Protein AF-A0A479ZT84-F1 (afdb_monomer_lite)

Radius of gyration: 16.11 Å; chains: 1; bounding box: 32×29×54 Å

Secondary structure (DSSP, 8-state):
-PPPB---SSSP-TTTB----SGGG-TTHHHHHHTT--------TTSSHHHHHHHHHHHHHHTSS-------GGGGGGGTT-HHHHHHHHHHHHTT--

Organism: NCBI:txid531300

Sequence (98 aa):
MINRWFNIAVPCNPKKNYTLSTTSRLPDLSTLIEQESYFVLHAPRQTGKTTAMLSLAKQLTDTGNYAAVMVSVEVGSTFNHDPTTAELRLFYQLGQHL

pLDDT: mean 82.58, std 7.93, range [57.97, 93.12]

Structure (mmCIF, N/CA/C/O backbone):
data_AF-A0A479ZT84-F1
#
_entry.id   AF-A0A479ZT84-F1
#
loop_
_atom_site.group_PDB
_atom_site.id
_atom_site.type_symbol
_atom_site.label_atom_id
_atom_site.label_alt_id
_atom_site.label_comp_id
_atom_site.label_asym_id
_atom_site.label_entity_id
_atom_site.label_seq_id
_atom_site.pdbx_PDB_ins_code
_atom_site.Cartn_x
_atom_site.Cartn_y
_atom_site.Cartn_z
_atom_site.occupancy
_atom_site.B_iso_or_equiv
_atom_site.auth_seq_id
_atom_site.auth_comp_id
_atom_site.auth_asym_id
_atom_site.auth_atom_id
_atom_site.pdbx_PDB_model_num
ATOM 1 N N . MET A 1 1 ? 11.154 -4.391 33.013 1.00 59.09 1 MET A N 1
ATOM 2 C CA . MET A 1 1 ? 10.401 -3.853 31.856 1.00 59.09 1 MET A CA 1
ATOM 3 C C . MET A 1 1 ? 11.399 -3.332 30.836 1.00 59.09 1 MET A C 1
ATOM 5 O O . MET A 1 1 ? 12.276 -2.576 31.225 1.00 59.09 1 MET A O 1
ATOM 9 N N . ILE A 1 2 ? 11.310 -3.752 29.571 1.00 72.38 2 ILE A N 1
ATOM 10 C CA . ILE A 1 2 ? 12.122 -3.164 28.492 1.00 72.38 2 ILE A CA 1
ATOM 11 C C . ILE A 1 2 ? 11.499 -1.814 28.136 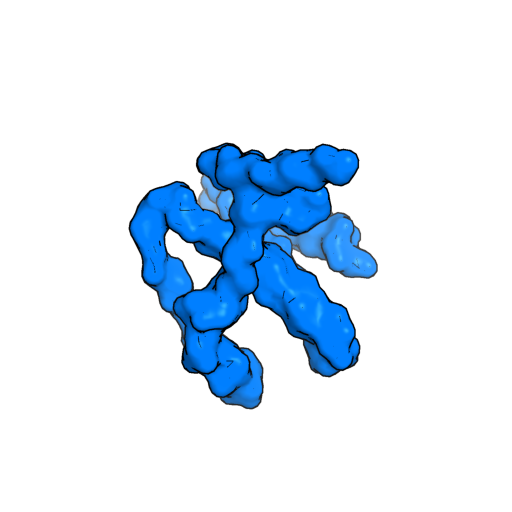1.00 72.38 2 ILE A C 1
ATOM 13 O O . ILE A 1 2 ? 10.314 -1.756 27.811 1.00 72.38 2 ILE A O 1
ATOM 17 N N . ASN A 1 3 ? 12.281 -0.739 28.213 1.00 83.50 3 ASN A N 1
ATOM 18 C CA . ASN A 1 3 ? 11.821 0.589 27.826 1.00 83.50 3 ASN A CA 1
ATOM 19 C C . ASN A 1 3 ? 11.884 0.728 26.296 1.00 83.50 3 ASN A C 1
ATOM 21 O O . ASN A 1 3 ? 12.887 0.356 25.684 1.00 83.50 3 ASN A O 1
ATOM 25 N N . ARG A 1 4 ? 10.822 1.246 25.667 1.00 88.00 4 ARG A N 1
ATOM 26 C CA . ARG A 1 4 ? 10.834 1.545 24.223 1.00 88.00 4 ARG A CA 1
ATOM 27 C C . ARG A 1 4 ? 11.778 2.721 23.938 1.00 88.00 4 ARG A C 1
ATOM 29 O O . ARG A 1 4 ? 11.983 3.567 24.807 1.00 88.00 4 ARG A O 1
ATOM 36 N N . TRP A 1 5 ? 12.326 2.793 22.724 1.00 87.12 5 TRP A N 1
ATOM 37 C CA . TRP A 1 5 ? 13.192 3.899 22.277 1.00 87.12 5 TRP A CA 1
ATOM 38 C C . TRP A 1 5 ? 12.770 4.461 20.912 1.00 87.12 5 TRP A C 1
ATOM 40 O O . TRP A 1 5 ? 12.048 3.809 20.153 1.00 87.12 5 TRP A O 1
ATOM 50 N N . PHE A 1 6 ? 13.198 5.684 20.593 1.00 82.50 6 PHE A N 1
ATOM 51 C CA . PHE A 1 6 ? 12.975 6.281 19.273 1.00 82.50 6 PHE A CA 1
ATOM 52 C C . PHE A 1 6 ? 13.969 5.707 18.264 1.00 82.50 6 PHE A C 1
ATOM 54 O O . PHE A 1 6 ? 15.172 5.694 18.511 1.00 82.50 6 PHE A O 1
ATOM 61 N N . ASN A 1 7 ? 13.465 5.239 17.126 1.00 78.38 7 ASN A N 1
ATOM 62 C CA . ASN A 1 7 ? 14.279 4.736 16.030 1.00 78.38 7 ASN A CA 1
ATOM 63 C C . ASN A 1 7 ? 14.147 5.681 14.830 1.00 78.38 7 ASN A C 1
ATOM 65 O O . ASN A 1 7 ? 13.033 5.979 14.400 1.00 78.38 7 ASN A O 1
ATOM 69 N N . ILE A 1 8 ? 15.283 6.147 14.313 1.00 69.38 8 ILE A N 1
ATOM 70 C CA . ILE A 1 8 ? 15.360 7.020 13.132 1.00 69.38 8 ILE A CA 1
ATOM 71 C C . ILE A 1 8 ? 15.651 6.241 11.837 1.00 69.38 8 ILE A C 1
ATOM 73 O O . ILE A 1 8 ? 15.566 6.810 10.754 1.00 69.38 8 ILE A O 1
ATOM 77 N N . ALA A 1 9 ? 15.972 4.945 11.934 1.00 67.81 9 ALA A N 1
ATOM 78 C CA . ALA A 1 9 ? 16.219 4.054 10.803 1.00 67.81 9 ALA A CA 1
ATOM 79 C C . ALA A 1 9 ? 15.000 3.155 10.513 1.00 67.81 9 ALA A C 1
ATOM 81 O O . ALA A 1 9 ? 14.239 2.791 11.406 1.00 67.81 9 ALA A O 1
ATOM 82 N N . VAL A 1 10 ? 14.802 2.765 9.254 1.00 57.97 10 VAL A N 1
ATOM 83 C CA . VAL A 1 10 ? 13.727 1.842 8.832 1.00 57.97 10 VAL A CA 1
ATOM 84 C C . VAL A 1 10 ? 14.281 0.404 8.820 1.00 57.97 10 VAL A C 1
ATOM 86 O O . VAL A 1 10 ? 15.412 0.239 8.364 1.00 57.97 10 VAL A O 1
ATOM 89 N N . PRO A 1 11 ? 13.542 -0.642 9.268 1.00 69.62 11 PRO A N 1
ATOM 90 C CA . PRO A 1 11 ? 12.151 -0.660 9.742 1.00 69.62 11 PRO A CA 1
ATOM 91 C C . PRO A 1 11 ? 11.976 -0.420 11.254 1.00 69.62 11 PRO A C 1
ATOM 93 O O . PRO A 1 11 ? 12.793 -0.824 12.079 1.00 69.62 11 PRO A O 1
ATOM 96 N N . CYS A 1 12 ? 10.853 0.207 11.621 1.00 71.06 12 CYS A N 1
ATOM 97 C CA . CYS A 1 12 ? 10.479 0.479 13.010 1.00 71.06 12 CYS A CA 1
ATOM 98 C C . CYS A 1 12 ? 9.635 -0.680 13.567 1.00 71.06 12 CYS A C 1
ATOM 100 O O . CYS A 1 12 ? 8.643 -1.070 12.955 1.00 71.06 12 CYS A O 1
ATOM 102 N N . ASN A 1 13 ? 10.020 -1.245 14.714 1.00 79.75 13 ASN A N 1
ATOM 103 C CA . ASN A 1 13 ? 9.319 -2.374 15.333 1.00 79.75 13 ASN A CA 1
ATOM 104 C C . ASN A 1 13 ? 8.432 -1.882 16.493 1.00 79.75 13 ASN A C 1
ATOM 106 O O . ASN A 1 13 ? 8.991 -1.486 17.515 1.00 79.75 13 ASN A O 1
ATOM 110 N N . PRO A 1 14 ? 7.090 -1.982 16.426 1.00 79.19 14 PRO A N 1
ATOM 111 C CA . PRO A 1 14 ? 6.190 -1.460 17.465 1.00 79.19 14 PRO A CA 1
ATOM 112 C C . PRO A 1 14 ? 6.391 -2.068 18.863 1.00 79.19 14 PRO A C 1
ATOM 114 O O . PRO A 1 14 ? 6.080 -1.434 19.871 1.00 79.19 14 PRO A O 1
ATOM 117 N N . LYS A 1 15 ? 6.935 -3.294 18.944 1.00 83.25 15 LYS A N 1
ATOM 118 C CA . LYS A 1 15 ? 7.255 -3.958 20.221 1.00 83.25 15 LYS A CA 1
ATOM 119 C C . LYS A 1 15 ? 8.496 -3.369 20.896 1.00 83.25 15 LYS A C 1
ATOM 121 O O . LYS A 1 15 ? 8.674 -3.543 22.096 1.00 83.25 15 LYS A O 1
ATOM 126 N N . LYS A 1 16 ? 9.370 -2.710 20.129 1.00 85.06 16 LYS A N 1
ATOM 127 C CA . LYS A 1 16 ? 10.672 -2.197 20.585 1.00 85.06 16 LYS A CA 1
ATOM 128 C C . LYS A 1 16 ? 10.772 -0.671 20.506 1.00 85.06 16 LYS A C 1
ATOM 130 O O . LYS A 1 16 ? 11.516 -0.059 21.266 1.00 85.06 16 LYS A O 1
ATOM 135 N N . ASN A 1 17 ? 10.037 -0.040 19.598 1.00 86.81 17 ASN A N 1
ATOM 136 C CA . ASN A 1 17 ? 10.197 1.364 19.249 1.00 86.81 17 ASN A CA 1
ATOM 137 C C . ASN A 1 17 ? 8.918 2.154 19.528 1.00 86.81 17 ASN A C 1
ATOM 139 O O . ASN A 1 17 ? 7.812 1.617 19.452 1.00 86.81 17 ASN A O 1
ATOM 143 N N . TYR A 1 18 ? 9.065 3.443 19.833 1.00 82.88 18 TYR A N 1
ATOM 144 C CA . TYR A 1 18 ? 7.925 4.357 19.819 1.00 82.88 18 TYR A CA 1
ATOM 145 C C . TYR A 1 18 ? 7.454 4.548 18.374 1.00 82.88 18 TYR A C 1
ATOM 147 O O . TYR A 1 18 ? 8.156 5.135 17.553 1.00 82.88 18 TYR A O 1
ATOM 155 N N . THR A 1 19 ? 6.265 4.037 18.069 1.00 75.12 19 THR A N 1
ATOM 156 C CA . THR A 1 19 ? 5.611 4.152 16.760 1.00 75.12 19 THR A CA 1
ATOM 157 C C . THR A 1 19 ? 4.277 4.867 16.905 1.00 75.12 19 THR A C 1
ATOM 159 O O . THR A 1 19 ? 3.470 4.499 17.758 1.00 75.12 19 THR A O 1
ATOM 162 N N . LEU A 1 20 ? 4.034 5.858 16.049 1.00 70.75 20 LEU A N 1
ATOM 163 C CA . LEU A 1 20 ? 2.703 6.417 15.821 1.00 70.75 20 LEU A CA 1
ATOM 164 C C . LEU A 1 20 ? 2.022 5.633 14.699 1.00 70.75 20 LEU A C 1
ATOM 166 O O . LEU A 1 20 ? 2.698 5.167 13.780 1.00 70.75 20 LEU A O 1
ATOM 170 N N . SER A 1 21 ? 0.694 5.511 14.764 1.00 68.94 21 SER A N 1
ATOM 171 C CA . SER A 1 21 ? -0.083 4.965 13.651 1.00 68.94 21 SER A CA 1
ATOM 172 C C . SER A 1 21 ? 0.172 5.809 12.403 1.00 68.94 21 SER A C 1
ATOM 174 O O . SER A 1 21 ? -0.043 7.023 12.398 1.00 68.94 21 SER A O 1
ATOM 176 N N . THR A 1 22 ? 0.683 5.173 11.354 1.00 68.12 22 THR A N 1
ATOM 177 C CA . THR A 1 22 ? 1.007 5.849 10.095 1.00 68.12 22 THR A CA 1
ATOM 178 C C . THR A 1 22 ? -0.253 6.244 9.333 1.00 68.12 22 THR A C 1
ATOM 180 O O . THR A 1 22 ? -0.259 7.290 8.690 1.00 68.12 22 THR A O 1
ATOM 183 N N . THR A 1 23 ? -1.329 5.464 9.454 1.00 67.25 23 THR A N 1
ATOM 184 C CA . THR A 1 23 ? -2.617 5.721 8.799 1.00 67.25 23 THR A CA 1
ATOM 185 C C . THR A 1 23 ? -3.423 6.824 9.473 1.00 67.25 23 THR A C 1
ATOM 187 O O . THR A 1 23 ? -4.133 7.549 8.789 1.00 67.25 23 THR A O 1
ATOM 190 N N . SER A 1 24 ? -3.224 7.084 10.770 1.00 71.25 24 SER A N 1
ATOM 191 C CA . SER A 1 24 ? -3.846 8.239 11.446 1.00 71.25 24 SER A CA 1
ATOM 192 C C . SER A 1 24 ? -3.388 9.596 10.892 1.00 71.25 24 SER A C 1
ATOM 194 O O . SER A 1 24 ? -4.009 10.614 11.175 1.00 71.25 24 SER A O 1
ATOM 196 N N . ARG A 1 25 ? -2.301 9.629 10.109 1.00 71.81 25 ARG A N 1
ATOM 197 C CA . ARG A 1 25 ? -1.811 10.831 9.413 1.00 71.8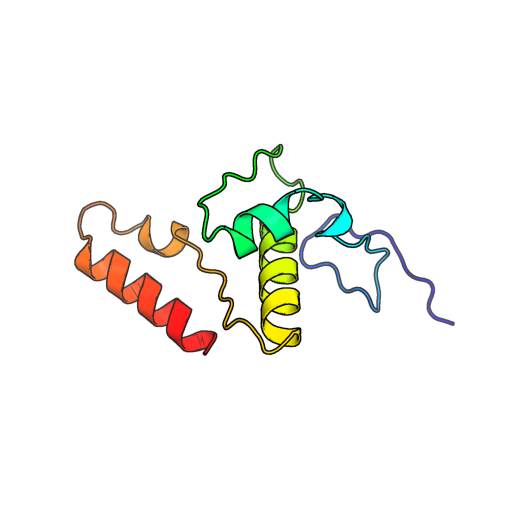1 25 ARG A CA 1
ATOM 198 C C . ARG A 1 25 ? -2.408 10.992 8.009 1.00 71.81 25 ARG A C 1
ATOM 200 O O . ARG A 1 25 ? -2.028 11.929 7.316 1.00 71.81 25 ARG A O 1
ATOM 207 N N . LEU A 1 26 ? -3.287 10.079 7.590 1.00 77.25 26 LEU A N 1
ATOM 208 C CA . LEU A 1 26 ? -3.892 10.009 6.258 1.00 77.25 26 LEU A CA 1
ATOM 209 C C . LEU A 1 26 ? -5.432 9.942 6.381 1.00 77.25 26 LEU A C 1
ATOM 211 O O . LEU A 1 26 ? -6.023 8.924 6.0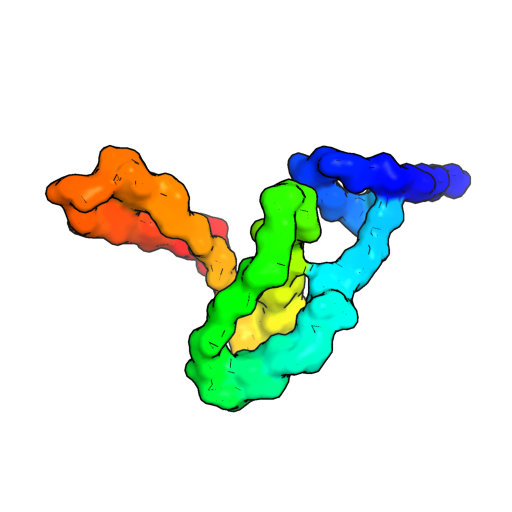27 1.00 77.25 26 LEU A O 1
ATOM 215 N N . PRO A 1 27 ? -6.086 10.983 6.933 1.00 71.06 27 PRO A N 1
ATOM 216 C CA . PRO A 1 27 ? -7.497 10.926 7.329 1.00 71.06 27 PRO A CA 1
ATOM 217 C C . PRO A 1 27 ? -8.473 10.690 6.166 1.00 71.06 27 PRO A C 1
ATOM 219 O O . PRO A 1 27 ? -9.483 10.028 6.366 1.00 71.06 27 PRO A O 1
ATOM 222 N N . ASP A 1 28 ? -8.154 11.153 4.955 1.00 81.94 28 ASP A N 1
ATOM 223 C CA . ASP A 1 28 ? -9.050 11.045 3.787 1.00 81.94 28 ASP A CA 1
ATOM 224 C C . ASP A 1 28 ? -8.876 9.736 3.001 1.00 81.94 28 ASP A C 1
ATOM 226 O O . ASP A 1 28 ? -9.540 9.492 1.993 1.00 81.94 28 ASP A O 1
ATOM 230 N N . LEU A 1 29 ? -7.952 8.880 3.437 1.00 84.88 29 LEU A N 1
ATOM 231 C CA . LEU A 1 29 ? -7.519 7.734 2.653 1.00 84.88 29 LEU A CA 1
ATOM 232 C C . LEU A 1 29 ? -8.568 6.626 2.575 1.00 84.88 29 LEU A C 1
ATOM 234 O O . LEU A 1 29 ? -8.673 5.971 1.544 1.00 84.88 29 LEU A O 1
ATOM 238 N N . SER A 1 30 ? -9.346 6.422 3.640 1.00 82.38 30 SER A N 1
ATOM 239 C CA . SER A 1 30 ? -10.423 5.426 3.651 1.00 82.38 30 SER A CA 1
ATOM 240 C C . SER A 1 30 ? -11.479 5.744 2.599 1.00 82.38 30 SER A C 1
ATOM 242 O O . SER A 1 30 ? -11.842 4.867 1.825 1.00 82.38 30 SER A O 1
ATOM 244 N N . THR A 1 31 ? -11.889 7.010 2.501 1.00 87.62 31 THR A N 1
ATOM 245 C CA . THR A 1 31 ? -12.865 7.468 1.507 1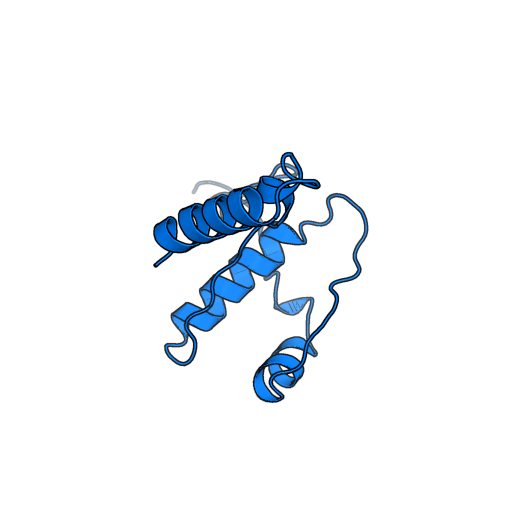.00 87.62 31 THR A CA 1
ATOM 246 C C . THR A 1 31 ? -12.354 7.253 0.085 1.00 87.62 31 THR A C 1
ATOM 248 O O . THR A 1 31 ? -13.095 6.780 -0.768 1.00 87.62 31 THR A O 1
ATOM 251 N N . LEU A 1 32 ? -11.076 7.552 -0.173 1.00 90.19 32 LEU A N 1
ATOM 252 C CA . LEU A 1 32 ? -10.468 7.336 -1.490 1.00 90.19 32 LEU A CA 1
ATOM 253 C C . LEU A 1 32 ? -10.417 5.850 -1.867 1.00 90.19 32 LEU A C 1
ATOM 255 O O . LEU A 1 32 ? -10.631 5.514 -3.028 1.00 90.19 32 LEU A O 1
ATOM 259 N N . ILE A 1 33 ? -10.159 4.967 -0.897 1.00 89.94 33 ILE A N 1
ATOM 260 C CA . ILE A 1 33 ? -10.166 3.513 -1.108 1.00 89.94 33 ILE A CA 1
ATOM 261 C C . ILE A 1 33 ? -11.586 3.017 -1.398 1.00 89.94 33 ILE A C 1
ATOM 263 O O . ILE A 1 33 ? -11.774 2.266 -2.349 1.00 89.94 33 ILE A O 1
ATOM 267 N N . GLU A 1 34 ? -12.584 3.466 -0.633 1.00 89.38 34 GLU A N 1
ATOM 268 C CA . GLU A 1 34 ? -13.998 3.121 -0.853 1.00 89.38 34 GLU A CA 1
ATOM 269 C C . GLU A 1 34 ? -14.524 3.619 -2.207 1.00 89.38 34 GLU A C 1
ATOM 271 O O . GLU A 1 34 ? -15.389 2.990 -2.808 1.00 89.38 34 GLU A O 1
ATOM 276 N N . GLN A 1 35 ? -13.986 4.732 -2.706 1.00 93.12 35 GLN A N 1
ATOM 277 C CA . GLN A 1 35 ? -14.290 5.284 -4.028 1.00 93.12 35 GLN A CA 1
ATOM 278 C C . GLN A 1 35 ? -13.431 4.686 -5.153 1.00 93.12 35 GLN A C 1
ATOM 280 O O . GLN A 1 35 ? -13.466 5.207 -6.268 1.00 93.12 35 GLN A O 1
ATOM 285 N N . GLU A 1 36 ? -12.613 3.665 -4.869 1.00 91.56 36 GLU A N 1
ATOM 286 C CA . GLU A 1 36 ? -11.697 3.025 -5.829 1.00 91.56 36 GLU A CA 1
ATOM 287 C C . GLU A 1 36 ? -10.791 4.032 -6.568 1.00 91.56 36 GLU A C 1
ATOM 289 O O . GLU A 1 36 ? -10.441 3.881 -7.739 1.00 91.56 36 GLU A O 1
ATOM 294 N N . SER A 1 37 ? -10.418 5.110 -5.878 1.00 90.62 37 SER A N 1
ATOM 295 C CA . SER A 1 37 ? -9.720 6.247 -6.467 1.00 90.62 37 SER A CA 1
ATOM 296 C C . SER A 1 37 ? -8.203 6.113 -6.373 1.00 90.62 37 SER A C 1
ATOM 298 O O . SER A 1 37 ? -7.639 5.669 -5.371 1.00 90.62 37 SER A O 1
ATOM 300 N N . TYR A 1 38 ? -7.514 6.587 -7.410 1.00 90.88 38 TYR A N 1
ATOM 301 C CA . TYR A 1 38 ? -6.063 6.753 -7.381 1.00 90.88 38 TYR A CA 1
ATOM 302 C C . TYR A 1 38 ? -5.684 7.984 -6.553 1.00 90.88 38 TYR A C 1
ATOM 304 O O . TYR A 1 38 ? -6.300 9.042 -6.674 1.00 90.88 38 TYR A O 1
ATOM 312 N N . PHE A 1 39 ? -4.625 7.874 -5.751 1.00 89.44 39 PHE A N 1
ATOM 313 C CA . PHE A 1 39 ? -4.121 8.982 -4.942 1.00 89.44 39 PHE A CA 1
ATOM 314 C C . PHE A 1 39 ? -2.594 9.056 -4.962 1.00 89.44 39 PHE A C 1
ATOM 316 O O . PHE A 1 39 ? -1.898 8.063 -5.179 1.00 89.44 39 PHE A O 1
ATOM 323 N N . VAL A 1 40 ? -2.066 10.252 -4.694 1.00 87.31 40 VAL A N 1
ATOM 324 C CA . VAL A 1 40 ? -0.625 10.506 -4.597 1.00 87.31 40 VAL A CA 1
ATOM 325 C C . VAL A 1 40 ? -0.274 10.906 -3.171 1.00 87.31 40 VAL A C 1
ATOM 327 O O . VAL A 1 40 ? -0.783 11.890 -2.639 1.00 87.31 40 VAL A O 1
ATOM 330 N N . LEU A 1 41 ? 0.650 10.169 -2.554 1.00 85.62 41 LEU A N 1
ATOM 331 C CA . LEU A 1 41 ? 1.172 10.508 -1.233 1.00 85.62 41 LEU A CA 1
ATOM 332 C C . LEU A 1 41 ? 2.352 11.486 -1.346 1.00 85.62 41 LEU A C 1
ATOM 334 O O . LEU A 1 41 ? 3.517 11.083 -1.443 1.00 85.62 41 LEU A O 1
ATOM 338 N N . HIS A 1 42 ? 2.061 12.785 -1.290 1.00 82.44 42 HIS A N 1
ATOM 339 C CA . HIS A 1 42 ? 3.088 13.824 -1.223 1.00 82.44 42 HIS A CA 1
ATOM 340 C C . HIS A 1 42 ? 3.676 13.926 0.190 1.00 82.44 42 HIS A C 1
ATOM 342 O O . HIS A 1 42 ? 3.001 14.318 1.137 1.00 82.44 42 HIS A O 1
ATOM 348 N N . ALA A 1 43 ? 4.964 13.610 0.344 1.00 78.06 43 ALA A N 1
ATOM 349 C CA . ALA A 1 43 ? 5.696 13.892 1.578 1.00 78.06 43 ALA A CA 1
ATOM 350 C C . ALA A 1 43 ? 7.195 14.116 1.306 1.00 78.06 43 ALA A C 1
ATOM 352 O O . ALA A 1 43 ? 7.721 13.531 0.348 1.00 78.06 43 ALA A O 1
ATOM 353 N N . PRO A 1 44 ? 7.914 14.873 2.160 1.00 81.88 44 PRO A N 1
ATOM 354 C CA . PRO A 1 44 ? 9.362 15.065 2.046 1.00 81.88 44 PRO A CA 1
ATOM 355 C C . PRO A 1 44 ? 10.161 13.750 2.002 1.00 81.88 44 PRO A C 1
ATOM 357 O O . PRO A 1 44 ? 9.658 12.667 2.324 1.00 81.88 44 PRO A O 1
ATOM 360 N N . ARG A 1 45 ? 11.425 13.806 1.568 1.00 75.94 45 ARG A N 1
ATOM 361 C CA . ARG A 1 45 ? 12.302 12.621 1.561 1.00 75.94 45 ARG A CA 1
ATOM 362 C C . ARG A 1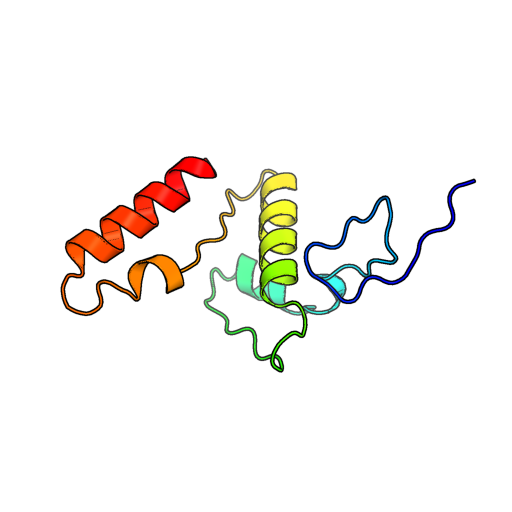 45 ? 12.463 12.072 2.987 1.00 75.94 45 ARG A C 1
ATOM 364 O O . ARG A 1 45 ? 12.451 12.830 3.947 1.00 75.94 45 ARG A O 1
ATOM 371 N N . GLN A 1 46 ? 12.569 10.744 3.102 1.00 73.75 46 GLN A N 1
ATOM 372 C CA . GLN A 1 46 ? 12.809 10.020 4.364 1.00 73.75 46 GLN A CA 1
ATOM 373 C C . GLN A 1 46 ? 11.734 10.175 5.463 1.00 73.75 46 GLN A C 1
ATOM 375 O O . GLN A 1 46 ? 11.957 9.793 6.603 1.00 73.75 46 GLN A O 1
ATOM 380 N N . THR A 1 47 ? 10.520 10.626 5.136 1.00 74.94 47 THR A N 1
ATOM 381 C CA . THR A 1 47 ? 9.417 10.757 6.114 1.00 74.94 47 THR A CA 1
ATOM 382 C C . THR A 1 47 ? 8.617 9.474 6.363 1.00 74.94 47 THR A C 1
ATOM 384 O O . THR A 1 47 ? 7.555 9.515 6.981 1.00 74.94 47 THR A O 1
ATOM 387 N N . GLY A 1 48 ? 9.099 8.324 5.881 1.00 75.50 48 GLY A N 1
ATOM 388 C CA . GLY A 1 48 ? 8.457 7.029 6.123 1.00 75.50 48 GLY A CA 1
ATOM 389 C C . GLY A 1 48 ? 7.261 6.703 5.220 1.00 75.50 48 GLY A C 1
ATOM 390 O O . GLY A 1 48 ? 6.439 5.883 5.611 1.00 75.50 48 GLY A O 1
ATOM 391 N N . LYS A 1 49 ? 7.162 7.287 4.014 1.00 84.44 49 LYS A N 1
ATOM 392 C CA . LYS A 1 49 ? 6.103 6.967 3.027 1.00 84.44 49 LYS A CA 1
ATOM 393 C C . LYS A 1 49 ? 5.970 5.463 2.765 1.00 84.44 49 LYS A C 1
ATOM 395 O O . LYS A 1 49 ? 4.878 4.922 2.869 1.00 84.44 49 LYS A O 1
ATOM 400 N N . THR A 1 50 ? 7.085 4.781 2.500 1.00 83.81 50 THR A N 1
ATOM 401 C CA . THR A 1 50 ? 7.100 3.327 2.269 1.00 83.81 50 THR A CA 1
ATOM 402 C C . THR A 1 50 ? 6.565 2.561 3.477 1.00 83.81 50 THR A C 1
ATOM 404 O O . THR A 1 50 ? 5.721 1.684 3.331 1.00 83.81 50 THR A O 1
ATOM 407 N N . THR A 1 51 ? 6.979 2.948 4.687 1.00 82.81 51 THR A N 1
ATOM 408 C CA . THR A 1 51 ? 6.477 2.364 5.939 1.00 82.81 51 THR A CA 1
ATOM 409 C C . THR A 1 51 ? 4.976 2.601 6.118 1.00 82.81 51 THR A C 1
ATOM 411 O O . THR A 1 51 ? 4.265 1.707 6.572 1.00 82.81 51 THR A O 1
ATOM 414 N N . ALA A 1 52 ? 4.476 3.783 5.746 1.00 83.06 52 ALA A N 1
ATOM 415 C CA . ALA A 1 52 ? 3.052 4.093 5.798 1.00 83.06 52 ALA A CA 1
ATOM 416 C C . ALA A 1 52 ? 2.244 3.217 4.831 1.00 83.06 52 ALA A C 1
ATOM 418 O O . ALA A 1 52 ? 1.262 2.618 5.259 1.00 83.06 52 ALA A O 1
ATOM 419 N N . MET A 1 53 ? 2.703 3.065 3.584 1.00 87.69 53 MET A N 1
ATOM 420 C CA . MET A 1 53 ? 2.047 2.218 2.581 1.00 87.69 53 MET A CA 1
ATOM 421 C C . MET A 1 53 ? 2.054 0.732 2.964 1.00 87.69 53 MET A C 1
ATOM 423 O O . MET A 1 53 ? 1.036 0.065 2.816 1.00 87.69 53 MET A O 1
ATOM 427 N N . LEU A 1 54 ? 3.158 0.218 3.520 1.00 86.44 54 LEU A N 1
ATOM 428 C CA . LEU A 1 54 ? 3.227 -1.161 4.023 1.00 86.44 54 LEU A CA 1
ATOM 429 C C . LEU A 1 54 ? 2.255 -1.398 5.186 1.00 86.44 54 LEU A C 1
ATOM 431 O O . LEU A 1 54 ? 1.562 -2.412 5.224 1.00 86.44 54 LEU A O 1
ATOM 435 N N . SER A 1 55 ? 2.181 -0.455 6.129 1.00 84.81 55 SER A N 1
ATOM 436 C CA . SER A 1 55 ? 1.234 -0.542 7.243 1.00 84.81 55 SER A CA 1
ATOM 437 C C . SER A 1 55 ? -0.214 -0.454 6.770 1.00 84.81 55 SER A C 1
ATOM 439 O O . SER A 1 55 ? -1.062 -1.147 7.322 1.00 84.81 55 SER A O 1
ATOM 441 N N . LEU A 1 56 ? -0.502 0.383 5.771 1.00 86.75 56 LEU A N 1
ATOM 442 C CA . LEU A 1 56 ? -1.828 0.487 5.172 1.00 86.75 56 LEU A CA 1
ATOM 443 C C . LEU A 1 56 ? -2.231 -0.825 4.500 1.00 86.75 56 LEU A C 1
ATOM 445 O O . LEU A 1 56 ? -3.303 -1.337 4.795 1.00 86.75 56 LEU A O 1
ATOM 449 N N . ALA A 1 57 ? -1.365 -1.386 3.651 1.00 88.88 57 ALA A N 1
ATOM 450 C CA . ALA A 1 57 ? -1.627 -2.661 2.991 1.00 88.88 57 ALA A CA 1
ATOM 451 C C . ALA A 1 57 ? -1.915 -3.759 4.023 1.00 88.88 57 ALA A C 1
ATOM 453 O O . ALA A 1 57 ? -2.917 -4.458 3.922 1.00 88.88 57 ALA A O 1
ATOM 454 N N . LYS A 1 58 ? -1.106 -3.837 5.089 1.00 87.19 58 LYS A N 1
ATOM 455 C CA . LYS A 1 58 ? -1.367 -4.770 6.187 1.00 87.19 58 LYS A CA 1
ATOM 456 C C . LYS A 1 58 ? -2.722 -4.528 6.860 1.00 87.19 58 LYS A C 1
ATOM 458 O O . LYS A 1 58 ? -3.446 -5.488 7.078 1.00 87.19 58 LYS A O 1
ATOM 463 N N . GLN A 1 59 ? -3.068 -3.283 7.189 1.00 86.88 59 GLN A N 1
ATOM 464 C CA . GLN A 1 59 ? -4.350 -2.968 7.829 1.00 86.88 59 GLN A CA 1
ATOM 465 C C . GLN A 1 59 ? -5.536 -3.350 6.944 1.00 86.88 59 GLN A C 1
ATOM 467 O O . GLN A 1 59 ? -6.472 -3.964 7.441 1.00 86.88 59 GLN A O 1
ATOM 472 N N . LEU A 1 60 ? -5.478 -3.032 5.647 1.00 88.88 60 LEU A N 1
ATOM 473 C CA . LEU A 1 60 ? -6.517 -3.390 4.681 1.00 88.88 60 LEU A CA 1
ATOM 474 C C . LEU A 1 60 ? -6.684 -4.907 4.581 1.00 88.88 60 LEU A C 1
ATOM 476 O O . LEU A 1 60 ? -7.806 -5.398 4.683 1.00 88.88 60 LEU A O 1
ATOM 480 N N . THR A 1 61 ? -5.580 -5.645 4.472 1.00 90.88 61 THR A N 1
ATOM 481 C CA . THR A 1 61 ? -5.604 -7.113 4.432 1.00 90.88 61 THR A CA 1
ATOM 482 C C . THR A 1 61 ? -6.120 -7.718 5.739 1.00 90.88 61 THR A C 1
ATOM 484 O O . THR A 1 61 ? -6.939 -8.632 5.709 1.00 90.88 61 THR A O 1
ATOM 487 N N . ASP A 1 62 ? -5.730 -7.168 6.893 1.00 88.81 62 ASP A N 1
ATOM 488 C CA . ASP A 1 62 ? -6.200 -7.623 8.208 1.00 88.81 62 ASP A CA 1
ATOM 489 C C . ASP A 1 62 ? -7.720 -7.394 8.402 1.00 88.81 62 ASP A C 1
ATOM 491 O O . ASP A 1 62 ? -8.329 -8.079 9.222 1.00 88.81 62 ASP A O 1
ATOM 495 N N . THR A 1 63 ? -8.361 -6.481 7.649 1.00 88.69 63 THR A N 1
ATOM 496 C CA . THR A 1 63 ? -9.834 -6.330 7.679 1.00 88.69 63 THR A CA 1
ATOM 497 C C . THR A 1 63 ? -10.582 -7.501 7.037 1.00 88.69 63 THR A C 1
ATOM 499 O O . THR A 1 63 ? -11.769 -7.672 7.300 1.00 88.69 63 THR A O 1
ATOM 502 N N . GLY A 1 64 ? -9.922 -8.276 6.169 1.00 90.19 64 GLY A N 1
ATOM 503 C CA . GLY A 1 64 ? -10.538 -9.340 5.371 1.00 90.19 64 GLY A CA 1
ATOM 504 C C . GLY A 1 64 ? -11.346 -8.862 4.157 1.00 90.19 64 GLY A C 1
ATOM 505 O O . GLY A 1 64 ? -11.724 -9.687 3.332 1.00 90.19 64 GLY A O 1
ATOM 506 N N . ASN A 1 65 ? -11.576 -7.554 4.006 1.00 89.81 65 ASN A N 1
ATOM 507 C CA . ASN A 1 65 ? -12.338 -6.995 2.882 1.00 89.81 65 ASN A CA 1
ATOM 508 C C . ASN A 1 65 ? -11.482 -6.768 1.627 1.00 89.81 65 ASN A C 1
ATOM 510 O O . ASN A 1 65 ? -12.017 -6.639 0.530 1.00 89.81 65 ASN A O 1
ATOM 514 N N . TYR A 1 66 ? -10.159 -6.701 1.787 1.00 90.06 66 TYR A N 1
ATOM 515 C CA . TYR A 1 66 ? -9.223 -6.363 0.720 1.00 90.06 66 TYR A CA 1
ATOM 516 C C . TYR A 1 66 ? -8.043 -7.333 0.704 1.00 90.06 66 TYR A C 1
ATOM 518 O O . TYR A 1 66 ? -7.554 -7.741 1.752 1.00 90.06 66 TYR A O 1
ATOM 526 N N . ALA A 1 67 ? -7.529 -7.631 -0.488 1.00 90.94 67 ALA A N 1
ATOM 527 C CA . ALA A 1 67 ? -6.203 -8.213 -0.668 1.00 90.94 67 ALA A CA 1
ATOM 528 C C . ALA A 1 67 ? -5.245 -7.094 -1.098 1.00 90.94 67 ALA A C 1
ATOM 530 O O . ALA A 1 67 ? -5.132 -6.781 -2.282 1.00 90.94 67 ALA A O 1
ATOM 531 N N . ALA A 1 68 ? -4.599 -6.436 -0.133 1.00 90.44 68 ALA A N 1
ATOM 532 C CA . ALA A 1 68 ? -3.731 -5.297 -0.411 1.00 90.44 68 ALA A CA 1
ATOM 533 C C . ALA A 1 68 ? -2.254 -5.713 -0.445 1.00 90.44 68 ALA A C 1
ATOM 535 O O . ALA A 1 68 ? -1.728 -6.282 0.513 1.00 90.44 68 ALA A O 1
ATOM 536 N N . VAL A 1 69 ? -1.567 -5.368 -1.539 1.00 88.31 69 VAL A N 1
ATOM 537 C CA . VAL A 1 69 ? -0.143 -5.661 -1.750 1.00 88.31 69 VAL A CA 1
ATOM 538 C C . VAL A 1 69 ? 0.603 -4.377 -2.099 1.00 88.31 69 VAL A C 1
ATOM 540 O O . VAL A 1 69 ? 0.138 -3.566 -2.897 1.00 88.31 69 VAL A O 1
ATOM 543 N N . MET A 1 70 ? 1.777 -4.184 -1.494 1.00 87.06 70 MET A N 1
ATOM 544 C CA . MET A 1 70 ? 2.677 -3.086 -1.834 1.00 87.06 70 MET A CA 1
ATOM 545 C C . MET A 1 70 ? 3.747 -3.585 -2.800 1.00 87.06 70 MET A C 1
ATOM 547 O O . MET A 1 70 ? 4.469 -4.537 -2.511 1.00 87.06 70 MET A O 1
ATOM 551 N N . VAL A 1 71 ? 3.862 -2.907 -3.937 1.00 86.50 71 VAL A N 1
ATOM 552 C CA . VAL A 1 71 ? 4.842 -3.225 -4.972 1.00 86.50 71 VAL A CA 1
ATOM 553 C C . VAL A 1 71 ? 5.739 -2.019 -5.188 1.00 86.50 71 VAL A C 1
ATOM 555 O O . VAL A 1 71 ? 5.258 -0.892 -5.298 1.00 86.50 71 VAL A O 1
ATOM 558 N N . SER A 1 72 ? 7.050 -2.250 -5.252 1.00 86.06 72 SER A N 1
ATOM 559 C CA . SER A 1 72 ? 7.994 -1.212 -5.662 1.00 86.06 72 SER A CA 1
ATOM 560 C C . SER A 1 72 ? 8.241 -1.321 -7.157 1.00 86.06 72 SER A C 1
ATOM 562 O O . SER A 1 72 ? 8.724 -2.345 -7.622 1.00 86.06 72 SER A O 1
ATOM 564 N N . VAL A 1 73 ? 7.968 -0.254 -7.903 1.00 86.06 73 VAL A N 1
ATOM 565 C CA . VAL A 1 73 ? 8.328 -0.168 -9.329 1.00 86.06 73 VAL A CA 1
ATOM 566 C C . VAL A 1 73 ? 9.821 0.098 -9.546 1.00 86.06 73 VAL A C 1
ATOM 568 O O . VAL A 1 73 ? 10.323 -0.065 -10.655 1.00 86.06 73 VAL A O 1
ATOM 571 N N . GLU A 1 74 ? 10.567 0.455 -8.494 1.00 85.12 74 GLU A N 1
ATOM 572 C CA . GLU A 1 74 ? 12.011 0.716 -8.583 1.00 85.12 74 GLU A CA 1
ATOM 573 C C . GLU A 1 74 ? 12.797 -0.518 -9.051 1.00 85.12 74 GLU A C 1
ATOM 575 O O . GLU A 1 74 ? 13.818 -0.368 -9.718 1.00 85.12 74 GLU A O 1
ATOM 580 N N . VAL A 1 75 ? 12.309 -1.737 -8.788 1.00 82.75 75 VAL A N 1
ATOM 581 C CA . VAL A 1 75 ? 12.961 -2.983 -9.242 1.00 82.75 75 VAL A CA 1
ATOM 582 C C . VAL A 1 75 ? 12.960 -3.142 -10.764 1.00 82.75 75 VAL A C 1
ATOM 584 O O . VAL A 1 75 ? 13.823 -3.824 -11.310 1.00 82.75 75 VAL A O 1
ATOM 587 N N . GLY A 1 76 ? 12.018 -2.494 -11.456 1.00 81.12 76 GLY A N 1
ATOM 588 C CA . GLY A 1 76 ? 11.968 -2.450 -12.916 1.00 81.12 76 GLY A CA 1
ATOM 589 C C . GLY A 1 76 ? 12.866 -1.368 -13.522 1.00 81.12 76 GLY A C 1
ATOM 590 O O . GLY A 1 76 ? 13.139 -1.408 -14.717 1.00 81.12 76 GLY A O 1
ATOM 591 N N . SER A 1 77 ? 13.369 -0.424 -12.714 1.00 84.56 77 SER A N 1
ATOM 592 C CA . SER A 1 77 ? 14.064 0.779 -13.208 1.00 84.56 77 SER A CA 1
ATOM 593 C C . SER A 1 77 ? 15.402 0.504 -13.906 1.00 84.56 77 SER A C 1
ATOM 595 O O . SER A 1 77 ? 15.910 1.340 -14.648 1.00 84.56 77 SER A O 1
ATOM 597 N N . THR A 1 78 ? 15.993 -0.673 -13.704 1.00 86.31 78 THR A N 1
ATOM 598 C CA . THR A 1 78 ? 17.195 -1.108 -14.430 1.00 86.31 78 THR A CA 1
ATOM 599 C C . THR A 1 78 ? 16.886 -1.600 -15.848 1.00 86.31 78 THR A C 1
ATOM 601 O O . THR A 1 78 ? 17.805 -1.765 -16.645 1.00 86.31 78 THR A O 1
ATOM 604 N N . PHE A 1 79 ? 15.608 -1.809 -16.179 1.00 87.75 79 PHE A N 1
ATOM 605 C CA . PHE A 1 79 ? 15.123 -2.370 -17.444 1.00 87.75 79 PHE A CA 1
ATOM 606 C C . PHE A 1 79 ? 14.256 -1.367 -18.222 1.00 87.75 79 PHE A C 1
ATOM 608 O O . PHE A 1 79 ? 13.341 -1.755 -18.934 1.00 87.75 79 PHE A O 1
ATOM 615 N N . ASN A 1 80 ? 14.540 -0.061 -18.128 1.00 82.88 80 ASN A N 1
ATOM 616 C CA . ASN A 1 80 ? 13.706 0.998 -18.733 1.00 82.88 80 ASN A CA 1
ATOM 617 C C . ASN A 1 80 ? 13.505 0.884 -20.259 1.00 82.88 80 ASN A C 1
ATOM 619 O O . ASN A 1 80 ? 12.605 1.519 -20.799 1.00 82.88 80 ASN A O 1
ATOM 623 N N . HIS A 1 81 ? 14.342 0.106 -20.951 1.00 89.44 81 HIS A N 1
ATOM 624 C CA . HIS A 1 81 ? 14.243 -0.153 -22.394 1.00 89.44 81 HIS A CA 1
ATOM 625 C C . HIS A 1 81 ? 13.695 -1.553 -22.723 1.00 89.44 81 HIS A C 1
ATOM 627 O O . HIS A 1 81 ? 13.556 -1.893 -23.892 1.00 89.44 81 HIS A O 1
ATOM 633 N N . ASP A 1 82 ? 13.391 -2.358 -21.705 1.00 91.31 82 ASP A N 1
ATOM 634 C CA . ASP A 1 82 ? 12.834 -3.703 -21.818 1.00 91.31 82 ASP A CA 1
ATOM 635 C C . ASP A 1 82 ? 11.646 -3.840 -20.845 1.00 91.31 82 ASP A C 1
ATOM 637 O O . ASP A 1 82 ? 11.796 -4.332 -19.717 1.00 91.31 82 ASP A O 1
ATOM 641 N N . PRO A 1 83 ? 10.456 -3.363 -21.257 1.00 89.12 83 PRO A N 1
ATOM 642 C CA . PRO A 1 83 ? 9.272 -3.376 -20.406 1.00 89.12 83 PRO A CA 1
ATOM 643 C C . PRO A 1 83 ? 8.845 -4.796 -20.020 1.00 89.12 83 PRO A C 1
ATOM 645 O O . PRO A 1 83 ? 8.338 -4.989 -18.920 1.00 89.12 83 PRO A O 1
ATOM 648 N N . THR A 1 84 ? 9.102 -5.798 -20.867 1.00 92.50 84 THR A N 1
ATOM 649 C CA . THR A 1 84 ? 8.762 -7.198 -20.586 1.00 92.50 84 THR A CA 1
ATOM 650 C C . THR A 1 84 ? 9.590 -7.742 -19.424 1.00 92.50 84 THR A C 1
ATOM 652 O O . THR A 1 84 ? 9.048 -8.352 -18.501 1.00 92.50 84 THR A O 1
ATOM 655 N N . THR A 1 85 ? 10.899 -7.480 -19.409 1.00 89.56 85 THR A N 1
ATOM 656 C CA . THR A 1 85 ? 11.744 -7.878 -18.274 1.00 89.56 85 THR A CA 1
ATOM 657 C C . THR A 1 85 ? 11.407 -7.082 -17.009 1.00 89.56 85 THR A C 1
ATOM 659 O O . THR A 1 85 ? 11.400 -7.655 -15.916 1.00 89.56 85 THR A O 1
ATOM 662 N N . ALA A 1 86 ? 11.080 -5.789 -17.129 1.00 88.50 86 ALA A N 1
ATOM 663 C CA . ALA A 1 86 ? 10.631 -4.975 -15.996 1.00 88.50 86 ALA A CA 1
ATOM 664 C C . ALA A 1 86 ? 9.345 -5.536 -15.356 1.00 88.50 86 ALA A C 1
ATOM 666 O O . ALA A 1 86 ? 9.269 -5.687 -14.135 1.00 88.50 86 ALA A O 1
ATOM 667 N N . GLU A 1 87 ? 8.364 -5.896 -16.183 1.00 89.44 87 GLU A N 1
ATOM 668 C CA . GLU A 1 87 ? 7.091 -6.485 -15.771 1.00 89.44 87 GLU A CA 1
ATOM 669 C C . GLU A 1 87 ? 7.288 -7.841 -15.078 1.00 89.44 87 GLU A C 1
ATOM 671 O O . GLU A 1 87 ? 6.788 -8.051 -13.971 1.00 89.44 87 GLU A O 1
ATOM 676 N N . LEU A 1 88 ? 8.098 -8.736 -15.655 1.00 89.88 88 LEU A N 1
ATOM 677 C CA . LEU A 1 88 ? 8.418 -10.034 -15.048 1.00 89.88 88 LEU A CA 1
ATOM 678 C C . LEU A 1 88 ? 9.038 -9.891 -13.652 1.00 89.88 88 LEU A C 1
ATOM 680 O O . LEU A 1 88 ? 8.720 -10.664 -12.746 1.00 89.88 88 LEU A O 1
ATOM 684 N N . ARG A 1 89 ? 9.907 -8.893 -13.447 1.00 86.50 89 ARG A N 1
ATOM 685 C CA . ARG A 1 89 ? 10.490 -8.610 -12.125 1.00 86.50 89 ARG A CA 1
ATOM 686 C C . ARG A 1 89 ? 9.444 -8.133 -11.129 1.00 86.50 89 ARG A C 1
ATOM 688 O O . ARG A 1 89 ? 9.488 -8.537 -9.966 1.00 86.50 89 ARG A O 1
ATOM 695 N N . LEU A 1 90 ? 8.499 -7.323 -11.589 1.00 86.75 90 LEU A N 1
ATOM 696 C CA . LEU A 1 90 ? 7.400 -6.831 -10.774 1.00 86.75 90 LEU A CA 1
ATOM 697 C C . LEU A 1 90 ? 6.471 -7.973 -10.337 1.00 86.75 90 LEU A C 1
ATOM 699 O O . LEU A 1 90 ? 6.156 -8.090 -9.152 1.00 86.75 90 LEU A O 1
ATOM 703 N N . PHE A 1 91 ? 6.101 -8.863 -11.264 1.00 86.69 91 PHE A N 1
ATOM 704 C CA . PHE A 1 91 ? 5.293 -10.046 -10.960 1.00 86.69 91 PHE A CA 1
ATOM 705 C C . PHE A 1 91 ? 6.004 -11.027 -10.037 1.00 86.69 91 PHE A C 1
ATOM 707 O O . PHE A 1 91 ? 5.385 -11.566 -9.121 1.00 86.69 91 PHE A O 1
ATOM 714 N N . TYR A 1 92 ? 7.309 -11.223 -10.225 1.00 86.19 92 TYR A N 1
ATOM 715 C CA . TYR A 1 92 ? 8.092 -12.058 -9.321 1.00 86.19 92 TYR A CA 1
ATOM 716 C C . TYR A 1 92 ? 8.058 -11.521 -7.883 1.00 86.19 92 TYR A C 1
ATOM 718 O O . TYR A 1 92 ? 7.881 -12.293 -6.944 1.00 86.19 92 TYR A O 1
ATOM 726 N N . GLN A 1 93 ? 8.184 -10.201 -7.701 1.00 82.31 93 GLN A N 1
ATOM 727 C CA . GLN A 1 93 ? 8.056 -9.576 -6.383 1.00 82.31 93 GLN A CA 1
ATOM 728 C C . GLN A 1 93 ? 6.638 -9.728 -5.814 1.00 82.31 93 GLN A C 1
ATOM 730 O O . GLN A 1 93 ? 6.486 -10.044 -4.637 1.00 82.31 93 GLN A O 1
ATOM 735 N N . LEU A 1 94 ? 5.607 -9.524 -6.635 1.00 82.12 94 LEU A N 1
ATOM 736 C CA . LEU A 1 94 ? 4.209 -9.714 -6.242 1.00 82.12 94 LEU A CA 1
ATOM 737 C C . LEU A 1 94 ? 3.940 -11.131 -5.718 1.00 82.12 94 LEU A C 1
ATOM 739 O O . LEU A 1 94 ? 3.338 -11.282 -4.659 1.00 82.12 94 LEU A O 1
ATOM 743 N N . GLY A 1 95 ? 4.447 -12.158 -6.406 1.00 79.31 95 GLY A N 1
ATOM 744 C CA . GLY A 1 95 ? 4.275 -13.561 -6.017 1.00 79.31 95 GLY A CA 1
ATOM 745 C C . GLY A 1 95 ? 4.955 -13.963 -4.702 1.00 79.31 95 GLY A C 1
ATOM 746 O O . GLY A 1 95 ? 4.695 -15.048 -4.206 1.00 79.31 95 GLY A O 1
ATOM 747 N N . GLN A 1 96 ? 5.815 -13.121 -4.118 1.00 74.88 96 GLN A N 1
ATOM 748 C CA . GLN A 1 96 ? 6.389 -13.351 -2.781 1.00 74.88 96 GLN A CA 1
ATOM 749 C C . GLN A 1 96 ? 5.471 -12.863 -1.644 1.00 74.88 96 GLN A C 1
ATOM 751 O O . GLN A 1 96 ? 5.759 -13.110 -0.473 1.00 74.88 96 GLN A O 1
ATOM 756 N N . HIS A 1 97 ? 4.415 -12.115 -1.974 1.00 68.88 97 HIS A N 1
ATOM 757 C CA . HIS A 1 97 ? 3.523 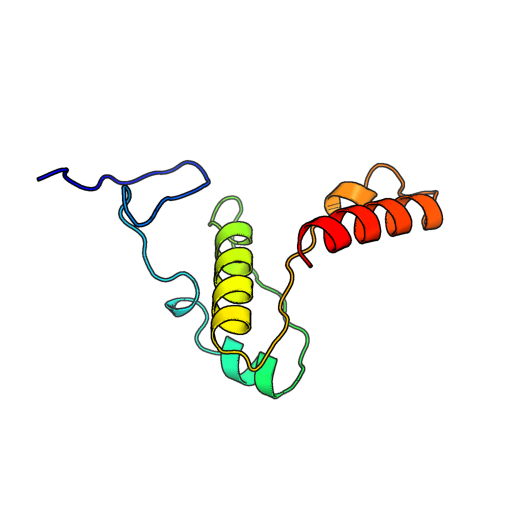-11.463 -1.012 1.00 68.88 97 HIS A CA 1
ATOM 758 C C . HIS A 1 97 ? 2.086 -12.007 -1.026 1.00 68.88 97 HIS A C 1
ATOM 760 O O . HIS A 1 97 ? 1.287 -11.576 -0.193 1.00 68.88 97 HIS A O 1
ATOM 766 N N . LEU A 1 98 ? 1.780 -12.927 -1.947 1.00 60.84 98 LEU A N 1
ATOM 767 C CA . LEU A 1 98 ? 0.538 -13.702 -2.035 1.00 60.84 98 LEU A CA 1
ATOM 768 C C . LEU A 1 98 ? 0.794 -15.130 -1.544 1.00 60.84 98 LEU A C 1
ATOM 770 O O . LEU A 1 98 ? -0.105 -15.677 -0.870 1.00 60.84 98 LEU A O 1
#

Foldseek 3Di:
DQDADDDLDPDDDVVRHDDDQLCVVVVCVVVCVVVVHDDDDDDDPSPCPVVSLVSVCVVQVVVVPDNRDDFDLVQLVVVPVPVPVSVVSRVVVVVVSD